Protein AF-A0A9D8PU07-F1 (afdb_monomer_lite)

Radius of gyration: 21.53 Å; chains: 1; bounding box: 41×44×70 Å

pLDDT: mean 91.97, std 7.17, range [58.28, 98.06]

InterPro domains:
  IPR004839 Aminotransferase, class I/classII, large domain [PF00155] (39-131)
  IPR015421 Pyridoxal phosphate-dependent transferase, major domain [G3DSA:3.40.640.10] (57-131)
  IPR015422 Pyridoxal phosphate-dependent transferase, small domain [G3DSA:3.90.1150.10] (26-56)
  IPR015424 Pyridoxal phosphate-dependent transferase [SSF53383] (8-131)
  IPR051926 Alanine Aminotransferase [PTHR43488] (8-131)

Secondary structure (DSSP, 8-state):
-PPPPPP-PPPGGGTT---GGGSHHHHHHHHHHHTT------SS--GGGGT----HHHHHHHHHHGGG--SPPPTT--HHHHHHHHHHHHTTT-TT--GGG----SSHHHHHHHHHHHHPPTT--------

Structure (mmCIF, N/CA/C/O backbone):
data_AF-A0A9D8PU07-F1
#
_entry.id   AF-A0A9D8PU07-F1
#
loop_
_atom_site.group_PDB
_atom_site.id
_atom_site.type_symbol
_atom_site.label_atom_id
_atom_site.label_alt_id
_atom_site.label_comp_id
_atom_site.label_asym_id
_atom_site.label_entity_id
_atom_site.label_seq_id
_atom_site.pdbx_PDB_ins_code
_atom_site.Cartn_x
_atom_site.Cartn_y
_atom_site.Cartn_z
_atom_site.occupancy
_atom_site.B_iso_or_equiv
_atom_site.auth_seq_id
_atom_site.auth_comp_id
_atom_site.auth_asym_id
_atom_site.auth_atom_id
_atom_site.pdbx_PDB_model_num
ATOM 1 N N . MET A 1 1 ? 14.217 2.949 47.101 1.00 58.28 1 MET A N 1
ATOM 2 C CA . MET A 1 1 ? 13.286 3.633 46.178 1.00 58.28 1 MET A CA 1
ATOM 3 C C . MET A 1 1 ? 13.898 3.565 44.788 1.00 58.28 1 MET A C 1
ATOM 5 O O . MET A 1 1 ? 15.005 4.055 44.623 1.00 58.28 1 MET A O 1
ATOM 9 N N . SER A 1 2 ? 13.268 2.857 43.845 1.00 66.38 2 SER A N 1
ATOM 10 C CA . SER A 1 2 ? 13.780 2.751 42.469 1.00 66.38 2 SER A CA 1
ATOM 11 C C . SER A 1 2 ? 13.642 4.107 41.774 1.00 66.38 2 SER A C 1
ATOM 13 O O . SER A 1 2 ? 12.588 4.733 41.877 1.00 66.38 2 SER A O 1
ATOM 15 N N . SER A 1 3 ? 14.705 4.580 41.123 1.00 68.19 3 SER A N 1
ATOM 16 C CA . SER A 1 3 ? 14.683 5.841 40.375 1.00 68.19 3 SER A CA 1
ATOM 17 C C . SER A 1 3 ? 13.683 5.725 39.213 1.00 68.19 3 SER A C 1
ATOM 19 O O . SER A 1 3 ? 13.646 4.668 38.574 1.00 68.19 3 SER A O 1
ATOM 21 N N . PRO A 1 4 ? 12.849 6.745 38.931 1.00 74.62 4 PRO A N 1
ATOM 22 C CA . PRO A 1 4 ? 11.897 6.674 37.829 1.00 74.62 4 PRO A CA 1
ATOM 23 C C . PRO A 1 4 ? 12.653 6.460 36.513 1.00 74.62 4 PRO A C 1
ATOM 25 O O . PRO A 1 4 ? 13.598 7.184 36.196 1.00 74.62 4 PRO A O 1
ATOM 28 N N . ALA A 1 5 ? 12.256 5.432 35.759 1.00 80.00 5 ALA A N 1
ATOM 29 C CA . ALA A 1 5 ? 12.871 5.109 34.480 1.00 80.00 5 ALA A CA 1
ATOM 30 C C . ALA A 1 5 ? 12.773 6.314 33.532 1.00 80.00 5 ALA A C 1
ATOM 32 O O . ALA A 1 5 ? 11.704 6.908 33.372 1.00 80.00 5 ALA A O 1
ATOM 33 N N . LYS A 1 6 ? 13.896 6.677 32.902 1.00 84.19 6 LYS A N 1
ATOM 34 C CA . LYS A 1 6 ? 13.936 7.765 31.922 1.00 84.19 6 LYS A CA 1
ATOM 35 C C . LYS A 1 6 ? 12.975 7.432 30.768 1.00 84.19 6 LYS A C 1
ATOM 37 O O . LYS A 1 6 ? 13.108 6.349 30.193 1.00 84.19 6 LYS A O 1
ATOM 42 N N . PRO A 1 7 ? 12.039 8.327 30.402 1.00 86.19 7 PRO A N 1
ATOM 43 C CA . PRO A 1 7 ? 11.153 8.096 29.269 1.00 86.19 7 PRO A CA 1
ATOM 44 C C . PRO A 1 7 ? 11.969 7.899 27.990 1.00 86.19 7 PRO A C 1
ATOM 46 O O . PRO A 1 7 ? 12.926 8.638 27.749 1.00 86.19 7 PRO A O 1
ATOM 49 N N . LEU A 1 8 ? 11.595 6.916 27.172 1.00 89.00 8 LEU A N 1
ATOM 50 C CA . LEU A 1 8 ? 12.174 6.728 25.843 1.00 89.00 8 LEU A CA 1
ATOM 51 C C . LEU A 1 8 ? 11.522 7.741 24.887 1.00 89.00 8 LEU A C 1
ATOM 53 O O . LEU A 1 8 ? 10.327 7.611 24.613 1.00 89.00 8 LEU A O 1
ATOM 57 N N . PRO A 1 9 ? 12.251 8.765 24.405 1.00 88.75 9 PRO A N 1
ATOM 58 C CA . PRO A 1 9 ? 11.663 9.774 23.537 1.00 88.75 9 PRO A CA 1
ATOM 59 C C . PRO A 1 9 ? 11.362 9.188 22.155 1.00 88.75 9 PRO A C 1
ATOM 61 O O . PRO A 1 9 ? 12.096 8.344 21.635 1.00 88.75 9 PRO A O 1
ATOM 64 N N . THR A 1 10 ? 10.294 9.683 21.532 1.00 89.25 10 THR A N 1
ATOM 65 C CA . THR A 1 10 ? 10.012 9.387 20.123 1.00 89.25 10 THR A CA 1
ATOM 66 C C . THR A 1 10 ? 11.084 10.043 19.245 1.00 89.25 10 THR A C 1
ATOM 68 O O . THR A 1 10 ? 11.588 11.117 19.572 1.00 89.25 10 THR A O 1
ATOM 71 N N . ARG A 1 11 ? 11.463 9.402 18.131 1.00 88.69 11 ARG A N 1
ATOM 72 C CA . ARG A 1 11 ? 12.421 9.976 17.169 1.00 88.69 11 ARG A CA 1
ATOM 73 C C . ARG A 1 11 ? 11.880 11.289 16.599 1.00 88.69 11 ARG A C 1
ATOM 75 O O . ARG A 1 11 ? 10.734 11.328 16.169 1.00 88.69 11 ARG A O 1
ATOM 82 N N . GLU A 1 12 ? 12.737 12.302 16.513 1.00 89.38 12 GLU A N 1
ATOM 83 C CA . GLU A 1 12 ? 12.388 13.652 16.047 1.00 89.38 12 GLU A CA 1
ATOM 84 C C . GLU A 1 12 ? 11.687 13.660 14.686 1.00 89.38 12 GLU A C 1
ATOM 86 O O . GLU A 1 12 ? 10.668 14.314 14.545 1.00 89.38 12 GLU A O 1
ATOM 91 N N . ARG A 1 13 ? 12.113 12.823 13.731 1.00 85.12 13 ARG A N 1
ATOM 92 C CA . ARG A 1 13 ? 11.460 12.688 12.412 1.00 85.12 13 ARG A CA 1
ATOM 93 C C . ARG A 1 13 ? 9.966 12.326 12.446 1.00 85.12 13 ARG A C 1
ATOM 95 O O . ARG A 1 13 ? 9.300 12.397 11.423 1.00 85.12 13 ARG A O 1
ATOM 102 N N . LEU A 1 14 ? 9.456 11.834 13.576 1.00 88.25 14 LEU A N 1
ATOM 103 C CA . LEU A 1 14 ? 8.044 11.488 13.748 1.00 88.25 14 LEU A CA 1
ATOM 104 C C . LEU A 1 14 ? 7.235 12.626 14.387 1.00 88.25 14 LEU A C 1
ATOM 106 O O . LEU A 1 14 ? 6.016 12.508 14.476 1.00 88.25 14 LEU A O 1
ATOM 110 N N . SER A 1 15 ? 7.880 13.709 14.837 1.00 86.12 15 SER A N 1
ATOM 111 C CA . SER A 1 15 ? 7.223 14.824 15.533 1.00 86.12 15 SER A CA 1
ATOM 112 C C . SER A 1 15 ? 6.206 15.552 14.648 1.00 86.12 15 SER A C 1
ATOM 114 O O . SER A 1 15 ? 5.193 16.044 15.150 1.00 86.12 15 SER A O 1
ATOM 116 N N . GLU A 1 16 ? 6.426 15.552 13.333 1.00 83.81 16 GLU A N 1
ATOM 117 C CA . GLU A 1 16 ? 5.574 16.206 12.332 1.00 83.81 16 GLU A CA 1
ATOM 118 C C . GLU A 1 16 ? 4.656 15.232 11.582 1.00 83.81 16 GLU A C 1
ATOM 120 O O . GLU A 1 16 ? 3.782 15.652 10.829 1.00 83.81 16 GLU A O 1
ATOM 125 N N . VAL A 1 17 ? 4.779 13.923 11.824 1.00 85.31 17 VAL A N 1
ATOM 126 C CA . VAL A 1 17 ? 3.910 12.931 11.183 1.00 85.31 17 VAL A CA 1
ATOM 127 C C . VAL A 1 17 ? 2.501 13.047 11.766 1.00 85.31 17 VAL A C 1
ATOM 129 O O . VAL A 1 17 ? 2.297 12.970 12.982 1.00 85.31 17 VAL A O 1
ATOM 132 N N . ARG A 1 18 ? 1.509 13.235 10.894 1.00 83.19 18 ARG A N 1
ATOM 133 C CA . ARG A 1 18 ? 0.083 13.272 11.240 1.00 83.19 18 ARG A CA 1
ATOM 134 C C . ARG A 1 18 ? -0.657 12.218 10.427 1.00 83.19 18 ARG A C 1
ATOM 136 O O . ARG A 1 18 ? -0.501 12.142 9.213 1.00 83.19 18 ARG A O 1
ATOM 143 N N . TYR A 1 19 ? -1.459 11.393 11.096 1.00 79.25 19 TYR A N 1
ATOM 144 C CA . TYR A 1 19 ? -2.301 10.387 10.446 1.00 79.25 19 TYR A CA 1
ATOM 145 C C . TYR A 1 19 ? -3.711 10.411 11.043 1.00 79.25 19 TYR A C 1
ATOM 147 O O . TYR A 1 19 ? -4.093 9.594 11.885 1.00 79.25 19 TYR A O 1
ATOM 155 N N . GLU A 1 20 ? -4.490 11.394 10.597 1.00 74.56 20 GLU A N 1
ATOM 156 C CA . GLU A 1 20 ? -5.760 11.784 11.220 1.00 74.56 20 GLU A CA 1
ATOM 157 C C . GLU A 1 20 ? -6.874 10.736 11.093 1.00 74.56 20 GLU A C 1
ATOM 159 O O . GLU A 1 20 ? -7.742 10.644 11.960 1.00 74.56 20 GLU A O 1
ATOM 164 N N . ILE A 1 21 ? -6.817 9.855 10.085 1.00 73.44 21 ILE A N 1
ATOM 165 C CA . ILE A 1 21 ? -7.815 8.783 9.888 1.00 73.44 21 ILE A CA 1
ATOM 166 C C . ILE A 1 21 ? -7.933 7.888 11.136 1.00 73.44 21 ILE A C 1
ATOM 168 O O . ILE A 1 21 ? -9.002 7.340 11.421 1.00 73.44 21 ILE A O 1
ATOM 172 N N . ARG A 1 22 ? -6.846 7.747 11.908 1.00 74.00 22 ARG A N 1
ATOM 173 C CA . ARG A 1 22 ? -6.808 6.994 13.173 1.00 74.00 22 ARG A CA 1
ATOM 174 C C . ARG A 1 22 ? -6.453 7.866 14.385 1.00 74.00 22 ARG A C 1
ATOM 176 O O . ARG A 1 22 ? -6.056 7.316 15.411 1.00 74.00 22 ARG A O 1
ATOM 183 N N . GLY A 1 23 ? -6.619 9.182 14.265 1.00 82.81 23 GLY A N 1
ATOM 184 C CA . GLY A 1 23 ? -6.330 10.167 15.304 1.00 82.81 23 GLY A CA 1
ATOM 185 C C . GLY A 1 23 ? -7.410 10.256 16.385 1.00 82.81 23 GLY A C 1
ATOM 186 O O . GLY A 1 23 ? -8.073 9.274 16.739 1.00 82.81 23 GLY A O 1
ATOM 187 N N . GLU A 1 24 ? -7.608 11.458 16.922 1.00 86.19 24 GLU A N 1
ATOM 188 C CA . GLU A 1 24 ? -8.495 11.698 18.067 1.00 86.19 24 GLU A CA 1
ATOM 189 C C . GLU A 1 24 ? -9.947 11.291 17.805 1.00 86.19 24 GLU A C 1
ATOM 191 O O . GLU A 1 24 ? -10.585 10.689 18.672 1.00 86.19 24 GLU A O 1
ATOM 196 N N . LEU A 1 25 ? -10.450 11.538 16.592 1.00 86.31 25 LEU A N 1
ATOM 197 C CA . LEU A 1 25 ? -11.803 11.150 16.196 1.00 86.31 25 LEU A CA 1
ATOM 198 C C . LEU A 1 25 ? -12.003 9.632 16.285 1.00 86.31 25 LEU A C 1
ATOM 200 O O . LEU A 1 25 ? -13.017 9.165 16.804 1.00 86.31 25 LEU A O 1
ATOM 204 N N . ALA A 1 26 ? -11.022 8.849 15.829 1.00 86.00 26 ALA A N 1
ATOM 205 C CA . ALA A 1 26 ? -11.087 7.395 15.905 1.00 86.00 26 ALA A CA 1
ATOM 206 C C . ALA A 1 26 ? -11.038 6.905 17.358 1.00 86.00 26 ALA A C 1
ATOM 208 O O . ALA A 1 26 ? -11.754 5.965 17.708 1.00 86.00 26 ALA A O 1
ATOM 209 N N . ARG A 1 27 ? -10.243 7.552 18.222 1.00 87.81 27 ARG A N 1
ATOM 210 C CA . ARG A 1 27 ? -10.231 7.264 19.665 1.00 87.81 27 ARG A CA 1
ATOM 211 C C . ARG A 1 27 ? -11.596 7.550 20.289 1.00 87.81 27 ARG A C 1
ATOM 213 O O . ARG A 1 27 ? -12.145 6.681 20.962 1.00 87.81 27 ARG A O 1
ATOM 220 N N . ARG A 1 28 ? -12.178 8.718 20.008 1.00 90.38 28 ARG A N 1
ATOM 221 C CA . ARG A 1 28 ? -13.495 9.094 20.528 1.00 90.38 28 ARG A CA 1
ATOM 222 C C . ARG A 1 28 ? -14.597 8.157 20.037 1.00 90.38 28 ARG A C 1
ATOM 224 O O . ARG A 1 28 ? -15.465 7.775 20.817 1.00 90.38 28 ARG A O 1
ATOM 231 N N . ALA A 1 29 ? -14.547 7.747 18.771 1.00 90.56 29 ALA A N 1
ATOM 232 C CA . ALA A 1 29 ? -15.471 6.761 18.224 1.00 90.56 29 ALA A CA 1
ATOM 233 C C . ALA A 1 29 ? -15.397 5.432 18.996 1.00 90.56 29 ALA A C 1
ATOM 235 O O . ALA A 1 29 ? -16.436 4.916 19.395 1.00 90.56 29 ALA A O 1
ATOM 236 N N . ARG A 1 30 ? -14.188 4.928 19.292 1.00 90.19 30 ARG A N 1
ATOM 237 C CA . ARG A 1 30 ? -14.011 3.700 20.092 1.00 90.19 30 ARG A CA 1
ATOM 238 C C . ARG A 1 30 ? -14.566 3.831 21.510 1.00 90.19 30 ARG A C 1
ATOM 240 O O . ARG A 1 30 ? -15.167 2.886 22.004 1.00 90.19 30 ARG A O 1
ATOM 247 N N . GLU A 1 31 ? -14.387 4.978 22.163 1.00 94.69 31 GLU A N 1
ATOM 248 C CA . GLU A 1 31 ? -14.954 5.220 23.500 1.00 94.69 31 GLU A CA 1
ATOM 249 C C . GLU A 1 31 ? -16.482 5.165 23.491 1.00 94.69 31 GLU A C 1
ATOM 251 O O . GLU A 1 31 ? -17.090 4.549 24.361 1.00 94.69 31 GLU A O 1
ATOM 256 N N . LEU A 1 32 ? -17.108 5.800 22.499 1.00 95.25 32 LEU A N 1
ATOM 257 C CA . LEU A 1 32 ? -18.560 5.797 22.350 1.00 95.25 32 LEU A CA 1
ATOM 258 C C . LEU A 1 32 ? -19.081 4.386 22.033 1.00 95.25 32 LEU A C 1
ATOM 260 O O . LEU A 1 32 ? -20.096 3.976 22.593 1.00 95.25 32 LEU A O 1
ATOM 264 N N . GLU A 1 33 ? -18.374 3.627 21.194 1.00 94.75 33 GLU A N 1
ATOM 265 C CA . GLU A 1 33 ? -18.688 2.217 20.927 1.00 94.75 33 GLU A CA 1
ATOM 266 C C . GLU A 1 33 ? -18.564 1.352 22.188 1.00 94.75 33 GLU A C 1
ATOM 268 O O . GLU A 1 33 ? -19.447 0.540 22.456 1.00 94.75 33 GLU A O 1
ATOM 273 N N . ALA A 1 34 ? -17.528 1.564 23.007 1.00 96.19 34 ALA A N 1
ATOM 274 C CA . ALA A 1 34 ? -17.350 0.869 24.284 1.00 96.19 34 ALA A CA 1
ATOM 275 C C . ALA A 1 34 ? -18.467 1.181 25.298 1.00 96.19 34 ALA A C 1
ATOM 277 O O . ALA A 1 34 ? -18.750 0.373 26.177 1.00 96.19 34 ALA A O 1
ATOM 278 N N . GLN A 1 35 ? -19.143 2.323 25.151 1.00 97.56 35 GLN A N 1
ATOM 279 C CA . GLN A 1 35 ? -20.344 2.687 25.913 1.00 97.56 35 GLN A CA 1
ATOM 280 C C . GLN A 1 35 ? -21.635 2.084 25.324 1.00 97.56 35 GLN A C 1
ATOM 282 O O . GLN A 1 35 ? -22.733 2.465 25.726 1.00 97.56 35 GLN A O 1
ATOM 287 N N . GLY A 1 36 ? -21.531 1.184 24.342 1.00 96.94 36 GLY A N 1
ATOM 288 C CA . GLY A 1 36 ? -22.669 0.532 23.692 1.00 96.94 36 GLY A CA 1
ATOM 289 C C . GLY A 1 36 ? -23.352 1.378 22.615 1.00 96.94 36 GLY A C 1
ATOM 290 O O . GLY A 1 36 ? -24.401 0.984 22.103 1.00 96.94 36 GLY A O 1
ATOM 291 N N . ARG A 1 37 ? -22.794 2.538 22.238 1.00 96.62 37 ARG A N 1
ATOM 292 C CA . ARG A 1 37 ? -23.368 3.354 21.161 1.00 96.62 37 ARG A CA 1
ATOM 293 C C . ARG A 1 37 ? -23.039 2.742 19.808 1.00 96.62 37 ARG A C 1
ATOM 295 O O . ARG A 1 37 ? -21.887 2.451 19.500 1.00 96.62 37 ARG A O 1
ATOM 302 N N . ARG A 1 38 ? -24.050 2.637 18.950 1.00 93.31 38 ARG A N 1
ATOM 303 C CA . ARG A 1 38 ? -23.861 2.251 17.551 1.00 93.31 38 ARG A CA 1
ATOM 304 C C . ARG A 1 38 ? -23.461 3.475 16.731 1.00 93.31 38 ARG A C 1
ATOM 306 O O . ARG A 1 38 ? -24.217 4.440 16.666 1.00 93.31 38 ARG A O 1
ATOM 313 N N . LEU A 1 39 ? -22.296 3.423 16.091 1.00 91.69 39 LEU A N 1
ATOM 314 C CA . LEU A 1 39 ? -21.806 4.486 15.213 1.00 91.69 39 LEU A CA 1
ATOM 315 C C . LEU A 1 39 ? -21.819 4.040 13.751 1.00 91.69 39 LEU A C 1
ATOM 317 O O . LEU A 1 39 ? -21.470 2.904 13.434 1.00 91.69 39 LEU A O 1
ATOM 321 N N . ILE A 1 40 ? -22.169 4.960 12.854 1.00 90.31 40 ILE A N 1
ATOM 322 C CA . ILE A 1 40 ? -21.979 4.787 11.412 1.00 90.31 40 ILE A CA 1
ATOM 323 C C . ILE A 1 40 ? -20.652 5.456 11.049 1.00 90.31 40 ILE A C 1
ATOM 325 O O . ILE A 1 40 ? -20.502 6.670 11.178 1.00 90.31 40 ILE A O 1
ATOM 329 N N . LYS A 1 41 ? -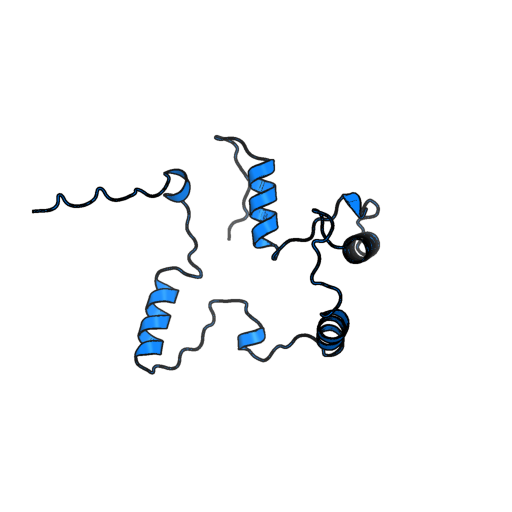19.668 4.660 10.629 1.00 87.81 41 LYS A N 1
ATOM 330 C CA . LYS A 1 41 ? -18.310 5.132 10.329 1.00 87.81 41 LYS A CA 1
ATOM 331 C C . LYS A 1 41 ? -18.187 5.517 8.861 1.00 87.81 41 LYS A C 1
ATOM 333 O O . LYS A 1 41 ? -17.963 4.651 8.027 1.00 87.81 41 LYS A O 1
ATOM 338 N N . LEU A 1 42 ? -18.297 6.808 8.560 1.00 89.94 42 LEU A N 1
ATOM 339 C CA . LEU A 1 42 ? -18.149 7.352 7.199 1.00 89.94 42 LEU A CA 1
ATOM 340 C C . LEU A 1 42 ? -16.735 7.887 6.902 1.00 89.94 42 LEU A C 1
ATOM 342 O O . LEU A 1 42 ? -16.516 8.553 5.900 1.00 89.94 42 LEU A O 1
ATOM 346 N N . ASN A 1 43 ? -15.770 7.619 7.784 1.00 85.50 43 ASN A N 1
ATOM 347 C CA . ASN A 1 43 ? -14.420 8.186 7.736 1.00 85.50 43 ASN A CA 1
ATOM 348 C C . ASN A 1 43 ? -13.370 7.270 7.081 1.00 85.50 43 ASN A C 1
ATOM 350 O O . ASN A 1 43 ? -12.240 7.702 6.873 1.00 85.50 43 ASN A O 1
ATOM 354 N N . ILE A 1 44 ? -13.695 5.998 6.823 1.00 86.69 44 ILE A N 1
ATOM 355 C CA . ILE A 1 44 ? -12.758 5.018 6.264 1.00 86.69 44 ILE A CA 1
ATOM 356 C C . ILE A 1 44 ? -13.340 4.366 5.013 1.00 86.69 44 ILE A C 1
ATOM 358 O O . ILE A 1 44 ? -14.436 3.807 5.039 1.00 86.69 44 ILE A O 1
ATOM 362 N N . GLY A 1 45 ? -12.564 4.381 3.931 1.00 90.25 45 GLY A N 1
ATOM 363 C CA . GLY A 1 45 ? -12.874 3.671 2.692 1.00 90.25 45 GLY A CA 1
ATOM 364 C C . GLY A 1 45 ? -12.640 2.167 2.821 1.00 90.25 45 GLY A C 1
ATOM 365 O O . GLY A 1 45 ? -11.784 1.625 2.135 1.00 90.25 45 GLY A O 1
ATOM 366 N N . ASN A 1 46 ? -13.354 1.494 3.730 1.00 92.12 46 ASN A N 1
ATOM 367 C CA . ASN A 1 46 ? -13.343 0.035 3.853 1.00 92.12 46 ASN A CA 1
ATOM 368 C C . ASN A 1 46 ? -14.659 -0.541 3.298 1.00 92.12 46 ASN A C 1
ATOM 370 O O . ASN A 1 46 ? -15.645 -0.595 4.040 1.00 92.12 46 ASN A O 1
ATOM 374 N N . PRO A 1 47 ? -14.686 -1.022 2.040 1.00 94.75 47 PRO A N 1
ATOM 375 C CA . PRO A 1 47 ? -15.894 -1.575 1.426 1.00 94.75 47 PRO A CA 1
ATOM 376 C C . PRO A 1 47 ? -16.477 -2.760 2.210 1.00 94.75 47 PRO A C 1
ATOM 378 O O . PRO A 1 47 ? -17.694 -2.939 2.263 1.00 94.75 47 PRO A O 1
ATOM 381 N N . GLY A 1 48 ? -15.623 -3.535 2.890 1.00 93.06 48 GLY A N 1
ATOM 382 C CA . GLY A 1 48 ? -16.034 -4.679 3.701 1.00 93.06 48 GLY A CA 1
ATOM 383 C C . GLY A 1 48 ? -17.015 -4.316 4.819 1.00 93.06 48 GLY A C 1
ATOM 384 O O . GLY A 1 48 ? -17.944 -5.080 5.094 1.00 93.06 48 GLY A O 1
ATOM 385 N N . ASN A 1 49 ? -16.883 -3.123 5.403 1.00 90.62 49 ASN A N 1
ATOM 386 C CA . ASN A 1 49 ? -17.798 -2.632 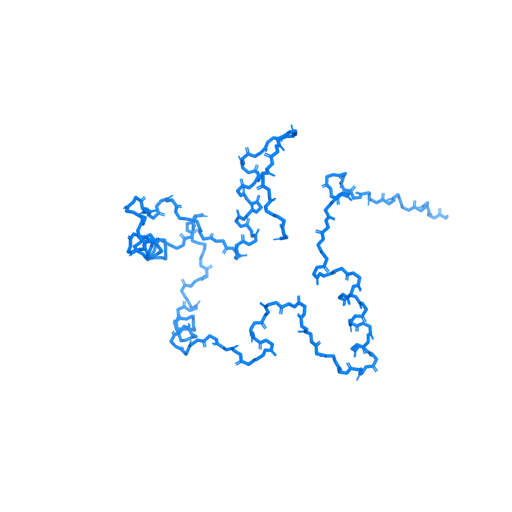6.439 1.00 90.62 49 ASN A CA 1
ATOM 387 C C . ASN A 1 49 ? -19.207 -2.324 5.901 1.00 90.62 49 ASN A C 1
ATOM 389 O O . ASN A 1 49 ? -20.144 -2.208 6.684 1.00 90.62 49 ASN A O 1
ATOM 393 N N . PHE A 1 50 ? -19.359 -2.225 4.578 1.00 93.62 50 PHE A N 1
ATOM 394 C CA . PHE A 1 50 ? -20.603 -1.874 3.892 1.00 93.62 50 PHE A CA 1
ATOM 395 C C . PHE A 1 50 ? -21.139 -3.014 3.016 1.00 93.62 50 PHE A C 1
ATOM 397 O O . PHE A 1 50 ? -21.924 -2.787 2.104 1.00 93.62 50 PHE A O 1
ATOM 404 N N . GLY A 1 51 ? -20.716 -4.253 3.283 1.00 94.75 51 GLY A N 1
ATOM 405 C CA . GLY A 1 51 ? -21.247 -5.443 2.611 1.00 94.75 51 GLY A CA 1
ATOM 406 C C . GLY A 1 51 ? -20.618 -5.757 1.254 1.00 94.75 51 GLY A C 1
ATOM 407 O O . GLY A 1 51 ? -20.925 -6.800 0.683 1.00 94.75 51 GLY A O 1
ATOM 408 N N . PHE A 1 52 ? -19.681 -4.942 0.764 1.00 96.75 52 PHE A N 1
ATOM 409 C CA . PHE A 1 52 ? -18.901 -5.307 -0.414 1.00 96.75 52 PHE A CA 1
ATOM 410 C C . PHE A 1 52 ? -17.943 -6.445 -0.051 1.00 96.75 52 PHE A C 1
ATOM 412 O O . PHE A 1 52 ? -17.260 -6.418 0.981 1.00 96.75 52 PHE A O 1
ATOM 419 N N . ARG A 1 53 ? -17.920 -7.487 -0.878 1.00 95.88 53 ARG A N 1
ATOM 420 C CA . ARG A 1 53 ? -17.078 -8.672 -0.699 1.00 95.88 53 ARG A CA 1
ATOM 421 C C . ARG A 1 53 ? -16.252 -8.897 -1.952 1.00 95.88 53 ARG A C 1
ATOM 423 O O . ARG A 1 53 ? -16.662 -8.512 -3.044 1.00 95.88 53 ARG A O 1
ATOM 430 N N . ALA A 1 54 ? -15.092 -9.524 -1.777 1.00 96.00 54 ALA A N 1
ATOM 431 C CA . ALA A 1 54 ? -14.314 -9.993 -2.912 1.00 96.00 54 ALA A CA 1
ATOM 432 C C . ALA A 1 54 ? -15.185 -10.941 -3.760 1.00 96.00 54 ALA A C 1
ATOM 434 O O . ALA A 1 54 ? -15.899 -11.764 -3.181 1.00 96.00 54 ALA A O 1
ATOM 435 N N . PRO A 1 55 ? -15.152 -10.844 -5.098 1.00 97.50 55 PRO A N 1
ATOM 436 C CA . PRO A 1 55 ? -15.810 -11.807 -5.971 1.00 97.50 55 PRO A CA 1
ATOM 437 C C . PRO A 1 55 ? -15.432 -13.252 -5.633 1.00 97.50 55 PRO A C 1
ATOM 439 O O . PRO A 1 55 ? -14.293 -13.533 -5.261 1.00 97.50 55 PRO A O 1
ATOM 442 N N . GLU A 1 56 ? -16.376 -14.176 -5.803 1.00 97.50 56 GLU A N 1
ATOM 443 C CA . GLU A 1 56 ? -16.208 -15.577 -5.400 1.00 97.50 56 GLU A CA 1
ATOM 444 C C . GLU A 1 56 ? -14.982 -16.248 -6.034 1.00 97.50 56 GLU A C 1
ATOM 446 O O . GLU A 1 56 ? -14.247 -16.958 -5.354 1.00 97.50 56 GLU A O 1
ATOM 451 N N . HIS A 1 57 ? -14.707 -15.972 -7.311 1.00 97.31 57 HIS A N 1
ATOM 452 C CA . HIS A 1 57 ? -13.550 -16.538 -8.005 1.00 97.31 57 HIS A CA 1
ATOM 453 C C . HIS A 1 57 ? -12.211 -16.146 -7.357 1.00 97.31 57 HIS A C 1
ATOM 455 O O . HIS A 1 57 ? -11.290 -16.956 -7.350 1.00 97.31 57 HIS A O 1
ATOM 461 N N . LEU A 1 58 ? -12.102 -14.946 -6.768 1.00 96.44 58 LEU A N 1
ATOM 462 C CA . LEU A 1 58 ? -10.900 -14.537 -6.034 1.00 96.44 58 LEU A CA 1
ATOM 463 C C . LEU A 1 58 ? -10.791 -15.267 -4.697 1.00 96.44 58 LEU A C 1
ATOM 465 O O . LEU A 1 58 ? -9.703 -15.682 -4.314 1.00 96.44 58 LEU A O 1
ATOM 469 N N . GLN A 1 59 ? -11.914 -15.436 -3.994 1.00 96.25 59 GLN A N 1
ATOM 470 C CA . GLN A 1 59 ? -11.932 -16.168 -2.726 1.00 96.25 59 GLN A CA 1
ATOM 471 C C . GLN A 1 59 ? -11.496 -17.622 -2.930 1.00 96.25 59 GLN A C 1
ATOM 473 O O . GLN A 1 59 ? -10.662 -18.114 -2.174 1.00 96.25 59 GLN A O 1
ATOM 478 N N . ARG A 1 60 ? -12.009 -18.275 -3.982 1.00 97.25 60 ARG A N 1
ATOM 479 C CA . ARG A 1 60 ? -11.616 -19.639 -4.359 1.00 97.25 60 ARG A CA 1
ATOM 480 C C . ARG A 1 60 ? -10.140 -19.715 -4.742 1.00 97.25 60 ARG A C 1
ATOM 482 O O . ARG A 1 60 ? -9.430 -20.518 -4.165 1.00 97.25 60 ARG A O 1
ATOM 489 N N . ALA A 1 61 ? -9.649 -18.816 -5.600 1.00 94.00 61 ALA A N 1
ATOM 490 C CA . ALA A 1 61 ? -8.236 -18.803 -5.992 1.00 94.00 61 ALA A CA 1
ATOM 491 C C . ALA A 1 61 ? -7.274 -18.699 -4.791 1.00 94.00 61 ALA A C 1
ATOM 493 O O . ALA A 1 61 ? -6.241 -19.358 -4.777 1.00 94.00 61 ALA A O 1
ATOM 494 N N . ILE A 1 62 ? -7.622 -17.905 -3.771 1.00 94.31 62 ILE A N 1
ATOM 495 C CA . ILE A 1 62 ? -6.828 -17.802 -2.537 1.00 94.31 62 ILE A CA 1
ATOM 496 C C . ILE A 1 62 ? -6.936 -19.082 -1.703 1.00 94.31 62 ILE A C 1
ATOM 498 O O . ILE A 1 62 ? -5.925 -19.582 -1.216 1.00 94.31 62 ILE A O 1
ATOM 502 N N . ALA A 1 63 ? -8.152 -19.595 -1.502 1.00 95.81 63 ALA A N 1
ATOM 503 C CA . ALA A 1 63 ? -8.383 -20.779 -0.680 1.00 95.81 63 ALA A CA 1
ATOM 504 C C . ALA A 1 63 ? -7.715 -22.031 -1.272 1.00 95.81 63 ALA A C 1
ATOM 506 O O . ALA A 1 63 ? -7.071 -22.781 -0.542 1.00 95.81 63 ALA A O 1
ATOM 507 N N . ASP A 1 64 ? -7.831 -22.213 -2.587 1.00 95.81 64 ASP A N 1
ATOM 508 C CA . ASP A 1 64 ? -7.343 -23.388 -3.308 1.00 95.81 64 ASP A CA 1
ATOM 509 C C . ASP A 1 64 ? -5.805 -23.431 -3.380 1.00 95.81 64 ASP A C 1
ATOM 511 O O . ASP A 1 64 ? -5.224 -24.515 -3.403 1.00 95.81 64 ASP A O 1
ATOM 515 N N . ASP A 1 65 ? -5.132 -22.273 -3.379 1.00 92.00 65 ASP A N 1
ATOM 516 C CA . ASP A 1 65 ? -3.666 -22.193 -3.494 1.00 92.00 65 ASP A CA 1
ATOM 517 C C . ASP A 1 65 ? -2.952 -22.020 -2.136 1.00 92.00 65 ASP A C 1
ATOM 519 O O . ASP A 1 65 ? -1.730 -22.120 -2.067 1.00 92.00 65 ASP A O 1
ATOM 523 N N . MET A 1 66 ? -3.689 -21.845 -1.028 1.00 92.94 66 MET A N 1
ATOM 524 C CA . MET A 1 66 ? -3.135 -21.557 0.309 1.00 92.94 66 MET A CA 1
ATOM 525 C C . MET A 1 66 ? -2.073 -22.563 0.781 1.00 92.94 66 MET A C 1
ATOM 527 O O . MET A 1 66 ? -1.107 -22.189 1.445 1.00 92.94 66 MET A O 1
ATOM 531 N N . GLY A 1 67 ? -2.224 -23.843 0.430 1.00 93.44 67 GLY A N 1
ATOM 532 C CA . GLY A 1 67 ? -1.268 -24.896 0.790 1.00 93.44 67 GLY A CA 1
ATOM 533 C C . GLY A 1 67 ? 0.073 -24.830 0.048 1.00 93.44 67 GLY A C 1
ATOM 534 O O . GLY A 1 67 ? 0.942 -25.651 0.316 1.00 93.44 67 GLY A O 1
ATOM 535 N N . ARG A 1 68 ? 0.234 -23.905 -0.908 1.00 89.62 68 ARG A N 1
ATOM 536 C CA . ARG A 1 68 ? 1.432 -23.749 -1.751 1.00 89.62 68 ARG A CA 1
ATOM 537 C C . ARG A 1 68 ? 2.138 -22.406 -1.542 1.00 89.62 68 ARG A C 1
ATOM 539 O O . ARG A 1 68 ? 3.106 -22.114 -2.242 1.00 89.62 68 ARG A O 1
ATOM 546 N N . THR A 1 69 ? 1.649 -21.584 -0.612 1.00 89.75 69 THR A N 1
ATOM 547 C CA . THR A 1 69 ? 2.090 -20.193 -0.415 1.00 89.75 69 THR A CA 1
ATOM 548 C C . THR A 1 69 ? 2.897 -19.966 0.866 1.00 89.75 69 THR A C 1
ATOM 550 O O . THR A 1 69 ? 3.136 -18.820 1.234 1.00 89.75 69 THR A O 1
ATOM 553 N N . ASP A 1 70 ? 3.289 -21.022 1.579 1.00 90.06 70 ASP A N 1
ATOM 554 C CA . ASP A 1 70 ? 4.088 -20.926 2.805 1.00 90.06 70 ASP A CA 1
ATOM 555 C C . ASP A 1 70 ? 5.569 -20.530 2.606 1.00 90.06 70 ASP A C 1
ATOM 557 O O . ASP A 1 70 ? 6.113 -19.883 3.509 1.00 90.06 70 ASP A O 1
ATOM 561 N N . PRO A 1 71 ? 6.251 -20.817 1.473 1.00 92.38 71 PRO A N 1
ATOM 562 C CA . PRO A 1 71 ? 7.630 -20.385 1.288 1.00 92.38 71 PRO A CA 1
ATOM 563 C C . PRO A 1 71 ? 7.716 -18.896 0.949 1.00 92.38 71 PRO A C 1
ATOM 565 O O . PRO A 1 71 ? 6.818 -18.309 0.341 1.00 92.38 71 PRO A O 1
ATOM 568 N N . TYR A 1 72 ? 8.865 -18.290 1.253 1.00 94.94 72 TYR A N 1
ATOM 569 C CA . TYR A 1 72 ? 9.171 -16.961 0.738 1.00 94.94 72 TYR A CA 1
ATOM 570 C C . TYR A 1 72 ? 9.182 -16.957 -0.795 1.00 94.94 72 TYR A C 1
ATOM 572 O O . TYR A 1 72 ? 9.741 -17.844 -1.440 1.00 94.94 72 TYR A O 1
ATOM 580 N N . THR A 1 73 ? 8.604 -15.907 -1.371 1.00 93.50 73 THR A N 1
ATOM 581 C CA . THR A 1 73 ? 8.720 -15.606 -2.800 1.00 93.50 73 THR A CA 1
ATOM 582 C C . THR A 1 73 ? 9.961 -14.748 -3.073 1.00 93.50 73 THR A C 1
ATOM 584 O O . THR A 1 73 ? 10.619 -14.259 -2.155 1.00 93.50 73 THR A O 1
ATOM 587 N N . HIS A 1 74 ? 10.266 -14.522 -4.353 1.00 95.81 74 HIS A N 1
ATOM 588 C CA . HIS A 1 74 ? 11.206 -13.489 -4.788 1.00 95.81 74 HIS A CA 1
ATOM 589 C C . HIS A 1 74 ? 10.896 -12.141 -4.114 1.00 95.81 74 HIS A C 1
ATOM 591 O O . HIS A 1 74 ? 9.730 -11.794 -3.937 1.00 95.81 74 HIS A O 1
ATOM 597 N N . GLN A 1 75 ? 11.918 -11.347 -3.802 1.00 94.94 75 GLN A N 1
ATOM 598 C CA . GLN A 1 75 ? 11.809 -10.080 -3.064 1.00 94.94 75 GLN A CA 1
ATOM 599 C C . GLN A 1 75 ? 10.923 -9.019 -3.739 1.00 94.94 75 GLN A C 1
ATOM 601 O O . GLN A 1 75 ? 10.438 -8.111 -3.076 1.00 94.94 75 GLN A O 1
ATOM 606 N N . GLN A 1 76 ? 10.694 -9.131 -5.051 1.00 96.88 76 GLN A N 1
ATOM 607 C CA . GLN A 1 76 ? 9.753 -8.272 -5.789 1.00 96.88 76 GLN A CA 1
ATOM 608 C C . GLN A 1 76 ? 8.308 -8.802 -5.780 1.00 96.88 76 GLN A C 1
ATOM 610 O O . GLN A 1 76 ? 7.406 -8.147 -6.297 1.00 96.88 76 GLN A O 1
ATOM 615 N N . GLY A 1 77 ? 8.079 -9.998 -5.241 1.00 96.31 77 GLY A N 1
ATOM 616 C CA . GLY A 1 77 ? 6.809 -10.712 -5.281 1.00 96.31 77 GLY A CA 1
ATOM 617 C C . GLY A 1 77 ? 6.766 -11.858 -6.294 1.00 96.31 77 GLY A C 1
ATOM 618 O O . GLY A 1 77 ? 7.727 -12.124 -7.023 1.00 96.31 77 GLY A O 1
ATOM 619 N N . LEU A 1 78 ? 5.623 -12.547 -6.326 1.00 94.88 78 LEU A N 1
ATOM 620 C CA . LEU A 1 78 ? 5.366 -13.707 -7.183 1.00 94.88 78 LEU A CA 1
ATOM 621 C C . LEU A 1 78 ? 5.584 -13.367 -8.672 1.00 94.88 78 LEU A C 1
ATOM 623 O O . LEU A 1 78 ? 4.936 -12.442 -9.167 1.00 94.88 78 LEU A O 1
ATOM 627 N N . PRO A 1 79 ? 6.440 -14.108 -9.409 1.00 95.12 79 PRO A N 1
ATOM 628 C CA . PRO A 1 79 ? 6.722 -13.835 -10.822 1.00 95.12 79 PRO A CA 1
ATOM 629 C C . PRO A 1 79 ? 5.468 -13.749 -11.699 1.00 95.12 79 PRO A C 1
ATOM 631 O O . PRO A 1 79 ? 5.257 -12.735 -12.358 1.00 95.12 79 PRO A O 1
ATOM 634 N N . VAL A 1 80 ? 4.575 -14.736 -11.591 1.00 95.31 80 VAL A N 1
ATOM 635 C CA . VAL A 1 80 ? 3.320 -14.792 -12.364 1.00 95.31 80 VAL A CA 1
ATOM 636 C C . VAL A 1 80 ? 2.402 -13.593 -12.109 1.00 95.31 80 VAL A C 1
ATOM 638 O O . VAL A 1 80 ? 1.717 -13.115 -13.009 1.00 95.31 80 VAL A O 1
ATOM 641 N N . ALA A 1 81 ? 2.402 -13.054 -10.887 1.00 96.06 81 ALA A N 1
ATOM 642 C CA . ALA A 1 81 ? 1.611 -11.873 -10.558 1.00 96.06 81 ALA A CA 1
ATOM 643 C C . ALA A 1 81 ? 2.242 -10.597 -11.139 1.00 96.06 81 ALA A C 1
ATOM 645 O O . ALA A 1 81 ? 1.523 -9.720 -11.615 1.00 96.06 81 ALA A O 1
ATOM 646 N N . ARG A 1 82 ? 3.579 -10.500 -11.151 1.00 98.06 82 ARG A N 1
ATOM 647 C CA . ARG A 1 82 ? 4.298 -9.379 -11.778 1.00 98.06 82 ARG A CA 1
ATOM 648 C C . ARG A 1 82 ? 4.088 -9.341 -13.291 1.00 98.06 82 ARG A C 1
ATOM 650 O O . ARG A 1 82 ? 3.841 -8.265 -13.829 1.00 98.06 82 ARG A O 1
ATOM 657 N N . GLU A 1 83 ? 4.126 -10.496 -13.951 1.00 98.06 83 GLU A N 1
ATOM 658 C CA . GLU A 1 83 ? 3.810 -10.646 -15.379 1.00 98.06 83 GLU A CA 1
ATOM 659 C C . GLU A 1 83 ? 2.376 -10.191 -15.677 1.00 98.06 83 GLU A C 1
ATOM 661 O O . GLU A 1 83 ? 2.169 -9.292 -16.492 1.00 98.06 83 GLU A O 1
ATOM 666 N N . ALA A 1 84 ? 1.392 -10.710 -14.934 1.00 97.94 84 ALA A N 1
ATOM 667 C CA . ALA A 1 84 ? -0.013 -10.347 -15.115 1.00 97.94 84 ALA A CA 1
ATOM 668 C C . ALA A 1 84 ? -0.274 -8.838 -14.928 1.00 97.94 84 ALA A C 1
ATOM 670 O O . ALA A 1 84 ? -1.068 -8.242 -15.662 1.00 97.94 84 ALA A O 1
ATOM 671 N N . ILE A 1 85 ? 0.400 -8.202 -13.961 1.00 97.88 85 ILE A N 1
ATOM 672 C CA . ILE A 1 85 ? 0.323 -6.751 -13.747 1.00 97.88 85 ILE A CA 1
ATOM 673 C C . ILE A 1 85 ? 0.956 -5.999 -14.919 1.00 97.88 85 ILE A C 1
ATOM 675 O O . ILE A 1 85 ? 0.328 -5.080 -15.445 1.00 97.88 85 ILE A O 1
ATOM 679 N N . ALA A 1 86 ? 2.160 -6.382 -15.353 1.00 98.06 86 ALA A N 1
ATOM 680 C CA . ALA A 1 86 ? 2.842 -5.729 -16.468 1.00 98.06 86 ALA A CA 1
ATOM 681 C C . ALA A 1 86 ? 1.992 -5.773 -17.747 1.00 98.06 86 ALA A C 1
ATOM 683 O O . ALA A 1 86 ? 1.738 -4.735 -18.357 1.00 98.06 86 ALA A O 1
ATOM 684 N N . GLU A 1 87 ? 1.439 -6.938 -18.089 1.00 98.00 87 GLU A N 1
ATOM 685 C CA . GLU A 1 87 ? 0.530 -7.079 -19.226 1.00 98.00 87 GLU A CA 1
ATOM 686 C C . GLU A 1 87 ? -0.739 -6.227 -19.082 1.00 98.00 87 GLU A C 1
ATOM 688 O O . GLU A 1 87 ? -1.211 -5.621 -20.048 1.00 98.00 87 GLU A O 1
ATOM 693 N N . ALA A 1 88 ? -1.319 -6.165 -17.878 1.00 98.00 88 ALA A N 1
ATOM 694 C CA . ALA A 1 88 ? -2.498 -5.346 -17.623 1.00 98.00 88 ALA A CA 1
ATOM 695 C C . ALA A 1 88 ? -2.218 -3.851 -17.826 1.00 98.00 88 ALA A C 1
ATOM 697 O O . ALA A 1 88 ? -3.081 -3.146 -18.351 1.00 98.00 88 ALA A O 1
ATOM 698 N N . TYR A 1 89 ? -1.032 -3.371 -17.448 1.00 97.62 89 TYR A N 1
ATOM 699 C CA . TYR A 1 89 ? -0.605 -1.990 -17.676 1.00 97.62 89 TYR A CA 1
ATOM 700 C C . TYR A 1 8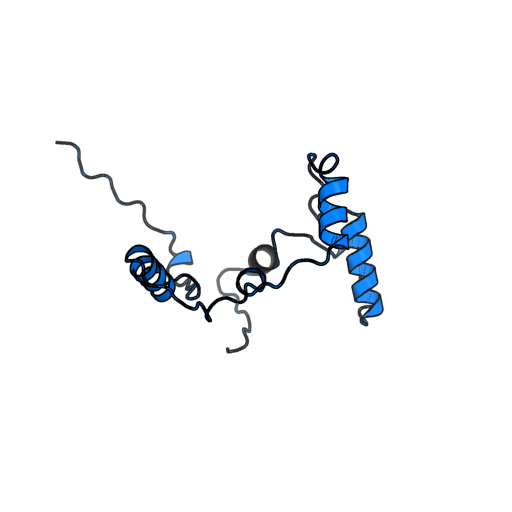9 ? -0.240 -1.725 -19.142 1.00 97.62 89 TYR A C 1
ATOM 702 O O . TYR A 1 89 ? -0.625 -0.680 -19.671 1.00 97.62 89 TYR A O 1
ATOM 710 N N . ALA A 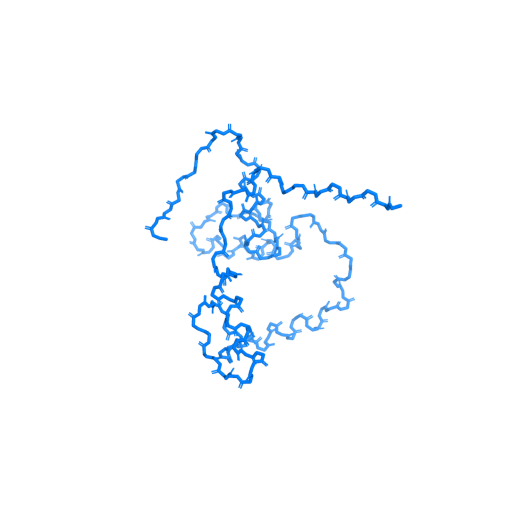1 90 ? 0.382 -2.682 -19.836 1.00 96.62 90 ALA A N 1
ATOM 711 C CA . ALA A 1 90 ? 0.629 -2.593 -21.275 1.00 96.62 90 ALA A CA 1
ATOM 712 C C . ALA A 1 90 ? -0.678 -2.392 -22.056 1.00 96.62 90 ALA A C 1
ATOM 714 O O . ALA A 1 90 ? -0.797 -1.457 -22.849 1.00 96.62 90 ALA A O 1
ATOM 715 N N . ARG A 1 91 ? -1.721 -3.173 -21.733 1.00 97.19 91 ARG A N 1
ATOM 716 C CA . ARG A 1 91 ? -3.072 -3.009 -22.306 1.00 97.19 91 ARG A CA 1
ATOM 717 C C . ARG A 1 91 ? -3.737 -1.668 -21.967 1.00 97.19 91 ARG A C 1
ATOM 719 O O . ARG A 1 91 ? -4.678 -1.275 -22.648 1.00 97.19 91 ARG A O 1
ATOM 726 N N . ARG A 1 92 ? -3.280 -0.972 -20.922 1.00 96.88 92 ARG A N 1
ATOM 727 C CA . ARG A 1 92 ? -3.789 0.341 -20.480 1.00 96.88 92 ARG A CA 1
ATOM 728 C C . ARG A 1 92 ? -2.970 1.521 -21.015 1.00 96.88 92 ARG A C 1
ATOM 730 O O . ARG A 1 92 ? -3.194 2.645 -20.579 1.00 96.88 92 ARG A O 1
ATOM 737 N N . GLY A 1 93 ? -2.052 1.282 -21.954 1.00 96.50 93 GLY A N 1
ATOM 738 C CA . GLY A 1 93 ? -1.274 2.336 -22.612 1.00 96.50 93 GLY A CA 1
ATOM 739 C C . GLY A 1 93 ? 0.114 2.582 -22.018 1.00 96.50 93 GLY A C 1
ATOM 740 O O . GLY A 1 93 ? 0.706 3.617 -22.306 1.00 96.50 93 GLY A O 1
ATOM 741 N N . ALA A 1 94 ? 0.649 1.653 -21.221 1.00 95.44 94 ALA A N 1
ATOM 742 C CA . ALA A 1 94 ? 2.041 1.677 -20.765 1.00 95.44 94 ALA A CA 1
ATOM 743 C C . ALA A 1 94 ? 2.860 0.581 -21.481 1.00 95.44 94 ALA A C 1
ATOM 745 O O . ALA A 1 94 ? 3.119 -0.461 -20.879 1.00 95.44 94 ALA A O 1
ATOM 746 N N . PRO A 1 95 ? 3.243 0.763 -22.762 1.00 91.50 95 PRO A N 1
ATOM 747 C CA . PRO A 1 95 ? 3.847 -0.298 -23.581 1.00 91.50 95 PRO A CA 1
ATOM 748 C C . PRO A 1 95 ? 5.174 -0.834 -23.022 1.00 91.50 95 PRO A C 1
ATOM 750 O O . PRO A 1 95 ? 5.497 -1.994 -23.248 1.00 91.50 95 PRO A O 1
ATOM 753 N N . ASP A 1 96 ? 5.893 -0.028 -22.237 1.00 93.56 96 ASP A N 1
ATOM 754 C CA . ASP A 1 96 ? 7.161 -0.407 -21.597 1.00 93.56 96 ASP A CA 1
ATOM 755 C C . ASP A 1 96 ? 6.979 -1.060 -20.211 1.00 93.56 96 ASP A C 1
ATOM 757 O O . ASP A 1 96 ? 7.932 -1.168 -19.428 1.00 93.56 96 ASP A O 1
ATOM 761 N N . ALA A 1 97 ? 5.750 -1.449 -19.853 1.00 95.25 97 ALA A N 1
ATOM 762 C CA . ALA A 1 97 ? 5.486 -2.189 -18.629 1.00 95.25 97 ALA A CA 1
ATOM 763 C C . ALA A 1 97 ? 6.160 -3.569 -18.702 1.00 95.25 97 ALA A C 1
ATOM 765 O O . ALA A 1 97 ? 5.832 -4.397 -19.548 1.00 95.25 97 ALA A O 1
ATOM 766 N N . HIS A 1 98 ? 7.098 -3.820 -17.788 1.00 97.38 98 HIS A N 1
ATOM 767 C CA . HIS A 1 98 ? 7.860 -5.065 -17.709 1.00 97.38 98 HIS A CA 1
ATOM 768 C C . HIS A 1 98 ? 7.809 -5.627 -16.288 1.00 97.38 98 HIS A C 1
ATOM 770 O O . HIS A 1 98 ? 7.851 -4.862 -15.322 1.00 97.38 98 HIS A O 1
ATOM 776 N N . ALA A 1 99 ? 7.766 -6.954 -16.149 1.00 97.38 99 ALA A N 1
ATOM 777 C CA . ALA A 1 99 ? 7.636 -7.628 -14.854 1.00 97.38 99 ALA A CA 1
ATOM 778 C C . ALA A 1 99 ? 8.770 -7.281 -13.868 1.00 97.38 99 ALA A C 1
ATOM 780 O O . ALA A 1 99 ? 8.550 -7.250 -12.658 1.00 97.38 99 ALA A O 1
ATOM 781 N N . ASP A 1 100 ? 9.968 -6.965 -14.366 1.00 96.69 100 ASP A N 1
ATOM 782 C CA . ASP A 1 100 ? 11.119 -6.561 -13.534 1.00 96.69 100 ASP A CA 1
ATOM 783 C C . ASP A 1 100 ? 10.966 -5.169 -12.907 1.00 96.69 100 ASP A C 1
ATOM 785 O O . ASP A 1 100 ? 11.681 -4.825 -11.966 1.00 96.69 100 ASP A O 1
ATOM 789 N N . ARG A 1 101 ? 10.018 -4.367 -13.408 1.00 94.88 101 ARG A N 1
ATOM 790 C CA . ARG A 1 101 ? 9.667 -3.041 -12.879 1.00 94.88 101 ARG A CA 1
ATOM 791 C C . ARG A 1 101 ? 8.458 -3.085 -11.940 1.00 94.88 101 ARG A C 1
ATOM 793 O O . ARG A 1 101 ? 8.002 -2.036 -11.493 1.00 94.88 101 ARG A O 1
ATOM 800 N N . VAL A 1 102 ? 7.927 -4.273 -11.646 1.00 97.06 102 VAL A N 1
ATOM 801 C CA . VAL A 1 102 ? 6.764 -4.459 -10.772 1.00 97.06 102 VAL A CA 1
ATOM 802 C C . VAL A 1 102 ? 7.216 -4.984 -9.415 1.00 97.06 102 VAL A C 1
ATOM 804 O O . VAL A 1 102 ? 7.893 -6.004 -9.326 1.00 97.06 102 VAL A O 1
ATOM 807 N N . PHE A 1 103 ? 6.785 -4.305 -8.354 1.00 97.50 103 PHE A N 1
ATOM 808 C CA . PHE A 1 103 ? 6.984 -4.725 -6.971 1.00 97.50 103 PHE A CA 1
ATOM 809 C C . PHE A 1 103 ? 5.621 -4.975 -6.325 1.00 97.50 103 PHE A C 1
ATOM 811 O O . PHE A 1 103 ? 4.748 -4.107 -6.347 1.00 97.50 103 PHE A O 1
ATOM 818 N N . LEU A 1 104 ? 5.438 -6.162 -5.752 1.00 97.62 104 LEU A N 1
ATOM 819 C CA . LEU A 1 104 ? 4.310 -6.467 -4.879 1.00 97.62 104 LEU A CA 1
ATOM 820 C C . LEU A 1 104 ? 4.678 -6.094 -3.445 1.00 97.62 104 LEU A C 1
ATOM 822 O O . LEU A 1 104 ? 5.766 -6.423 -2.979 1.00 97.62 104 LEU A O 1
ATOM 826 N N . GLY A 1 105 ? 3.748 -5.449 -2.749 1.00 96.44 105 GLY A N 1
ATOM 827 C CA . GLY A 1 105 ? 3.883 -5.103 -1.339 1.00 96.44 105 GLY A CA 1
ATOM 828 C C . GLY A 1 105 ? 2.595 -5.356 -0.566 1.00 96.44 105 GLY A C 1
ATOM 829 O O . GLY A 1 105 ? 1.545 -5.678 -1.131 1.00 96.44 105 GLY A O 1
ATOM 830 N N . ASN A 1 106 ? 2.676 -5.161 0.741 1.00 96.69 106 ASN A N 1
ATOM 831 C CA . ASN A 1 106 ? 1.615 -5.259 1.731 1.00 96.69 106 ASN A CA 1
ATOM 832 C C . ASN A 1 106 ? 0.672 -4.050 1.635 1.00 96.69 106 ASN A C 1
ATOM 834 O O . ASN A 1 106 ? 0.553 -3.224 2.544 1.00 96.69 106 ASN A O 1
ATOM 838 N N . GLY A 1 107 ? 0.001 -3.940 0.490 1.00 96.06 107 GLY A N 1
ATOM 839 C CA . GLY A 1 107 ? -0.782 -2.773 0.113 1.00 96.06 107 GLY A CA 1
ATOM 840 C C . GLY A 1 107 ? 0.083 -1.593 -0.339 1.00 96.06 107 GLY A C 1
ATOM 841 O O . GLY A 1 107 ? 1.289 -1.523 -0.112 1.00 96.06 107 GLY A O 1
ATOM 842 N N . VAL A 1 108 ? -0.564 -0.621 -0.984 1.00 97.19 108 VAL A N 1
ATOM 843 C CA . VAL A 1 108 ? 0.116 0.543 -1.580 1.00 97.19 108 VAL A CA 1
ATOM 844 C C . VAL A 1 108 ? 0.833 1.400 -0.527 1.00 97.19 108 VAL A C 1
ATOM 846 O O . VAL A 1 108 ? 1.845 2.021 -0.831 1.00 97.19 108 VAL A O 1
ATOM 849 N N . SER A 1 109 ? 0.359 1.405 0.724 1.00 95.25 109 SER A N 1
ATOM 850 C CA . SER A 1 109 ? 0.967 2.182 1.812 1.00 95.25 109 SER A CA 1
ATOM 851 C C . SER A 1 109 ? 2.426 1.809 2.089 1.00 95.25 109 SER A C 1
ATOM 853 O O . SER A 1 109 ? 3.228 2.704 2.337 1.00 95.25 109 SER A O 1
ATOM 855 N N . GLU A 1 110 ? 2.784 0.522 2.019 1.00 96.88 110 GLU A N 1
ATOM 856 C CA . GLU A 1 110 ? 4.180 0.085 2.166 1.00 96.88 110 GLU A CA 1
ATOM 857 C C . GLU A 1 110 ? 5.034 0.578 0.995 1.00 96.88 110 GLU A C 1
ATOM 859 O O . GLU A 1 110 ? 6.125 1.105 1.195 1.00 96.88 110 GLU A O 1
ATOM 864 N N . LEU A 1 111 ? 4.517 0.455 -0.229 1.00 97.88 111 LEU A N 1
ATOM 865 C CA . LEU A 1 111 ? 5.252 0.825 -1.435 1.00 97.88 111 LEU A CA 1
ATOM 866 C C . LEU A 1 111 ? 5.479 2.340 -1.541 1.00 97.88 111 LEU A C 1
ATOM 868 O O . LEU A 1 111 ? 6.526 2.753 -2.036 1.00 97.88 111 LEU A O 1
ATOM 872 N N . ILE A 1 112 ? 4.550 3.168 -1.044 1.00 96.88 112 ILE A N 1
ATOM 873 C CA . ILE A 1 112 ? 4.741 4.626 -0.945 1.00 96.88 112 ILE A CA 1
ATOM 874 C C . ILE A 1 112 ? 5.908 4.940 -0.005 1.00 96.88 112 ILE A C 1
ATOM 876 O O . ILE A 1 112 ? 6.813 5.680 -0.384 1.00 96.88 112 ILE A O 1
ATOM 880 N N . ASP A 1 113 ? 5.916 4.359 1.198 1.00 94.38 113 ASP A N 1
ATOM 881 C CA . ASP A 1 113 ? 6.992 4.572 2.173 1.00 94.38 113 ASP A CA 1
ATOM 882 C C . ASP A 1 113 ? 8.347 4.099 1.631 1.00 94.38 113 ASP A C 1
ATOM 884 O O . ASP A 1 113 ? 9.330 4.837 1.708 1.00 94.38 113 ASP A O 1
ATOM 888 N N . LEU A 1 114 ? 8.391 2.914 1.017 1.00 96.06 114 LEU A N 1
ATOM 889 C CA . LEU A 1 114 ? 9.605 2.375 0.407 1.00 96.06 114 LEU A CA 1
ATOM 890 C C . LEU A 1 114 ? 10.130 3.284 -0.712 1.00 96.06 114 LEU A C 1
ATOM 892 O O . LEU A 1 114 ? 11.322 3.584 -0.740 1.00 96.06 114 LEU A O 1
ATOM 896 N N . SER A 1 115 ? 9.248 3.756 -1.597 1.00 96.94 115 SER A N 1
ATOM 897 C CA . SER A 1 115 ? 9.626 4.612 -2.729 1.00 96.94 115 SER A CA 1
ATOM 898 C C . SER A 1 115 ? 10.176 5.959 -2.265 1.00 96.94 115 SER A C 1
ATOM 900 O O . SER A 1 115 ? 11.220 6.389 -2.747 1.00 96.94 115 SER A O 1
ATOM 902 N N . LEU A 1 116 ? 9.521 6.608 -1.295 1.00 96.31 116 LEU A N 1
ATOM 903 C CA . LEU A 1 116 ? 9.974 7.899 -0.768 1.00 96.31 116 LEU A CA 1
ATOM 904 C C . LEU A 1 116 ? 11.300 7.765 -0.011 1.00 96.31 116 LEU A C 1
ATOM 906 O O . LEU A 1 116 ? 12.194 8.585 -0.197 1.00 96.31 116 LEU A O 1
ATOM 910 N N . ARG A 1 117 ? 11.470 6.710 0.796 1.00 93.56 117 ARG A N 1
ATOM 911 C CA . ARG A 1 117 ? 12.731 6.459 1.516 1.00 93.56 117 ARG A CA 1
ATOM 912 C C . ARG A 1 117 ? 13.890 6.100 0.597 1.00 93.56 117 ARG A C 1
ATOM 914 O O . ARG A 1 117 ? 15.029 6.384 0.945 1.00 93.56 117 ARG A O 1
ATOM 921 N N . ALA A 1 118 ? 13.615 5.437 -0.522 1.00 96.31 118 ALA A N 1
ATOM 922 C CA . ALA A 1 118 ? 14.636 5.105 -1.507 1.00 96.31 118 ALA A CA 1
ATOM 923 C C . ALA A 1 118 ? 15.057 6.321 -2.347 1.00 96.31 118 ALA A C 1
ATOM 925 O O . ALA A 1 118 ? 16.171 6.333 -2.865 1.00 96.31 118 ALA A O 1
ATOM 926 N N . LEU A 1 119 ? 14.176 7.316 -2.497 1.00 97.25 119 LEU A N 1
ATOM 927 C CA . LEU A 1 119 ? 14.387 8.462 -3.380 1.00 97.25 119 LEU A CA 1
ATOM 928 C C . LEU A 1 119 ? 14.971 9.693 -2.671 1.00 97.25 119 LEU A C 1
ATOM 930 O O . LEU A 1 119 ? 15.808 10.370 -3.259 1.00 97.25 119 LEU A O 1
ATOM 934 N N . LEU A 1 120 ? 14.514 10.005 -1.454 1.00 97.00 120 LEU A N 1
ATOM 935 C CA . LEU A 1 120 ? 14.726 11.316 -0.829 1.00 97.00 120 LEU A CA 1
ATOM 936 C C . LEU A 1 120 ? 15.885 11.344 0.174 1.00 97.00 120 LEU A C 1
ATOM 938 O O . LEU A 1 120 ? 16.047 10.438 0.994 1.00 97.00 120 LEU A O 1
ATOM 942 N N . ASN A 1 121 ? 16.607 12.461 0.187 1.00 95.75 121 ASN A N 1
ATOM 943 C CA . ASN A 1 121 ? 17.552 12.868 1.222 1.00 95.75 121 ASN A CA 1
ATOM 944 C C . ASN A 1 121 ? 16.952 13.945 2.149 1.00 95.75 121 ASN A C 1
ATOM 946 O O . ASN A 1 121 ? 15.945 14.577 1.819 1.00 95.75 121 ASN A O 1
ATOM 950 N N . PRO A 1 122 ? 17.561 14.197 3.326 1.00 92.19 122 PRO A N 1
ATOM 951 C CA . PRO A 1 122 ? 17.175 15.326 4.167 1.00 92.19 122 PRO A CA 1
ATOM 952 C C . PRO A 1 122 ? 17.288 16.660 3.416 1.00 92.19 122 PRO A C 1
ATOM 954 O O . PRO A 1 122 ? 18.361 17.001 2.923 1.00 92.19 122 PRO A O 1
ATOM 957 N N . GLY A 1 123 ? 16.192 17.419 3.383 1.00 93.00 123 GLY A N 1
ATOM 958 C CA . GLY A 1 123 ? 16.096 18.697 2.671 1.00 93.00 123 GLY A CA 1
ATOM 959 C C . GLY A 1 123 ? 15.452 18.603 1.285 1.00 93.00 123 GLY A C 1
ATOM 960 O O . GLY A 1 123 ? 15.117 19.644 0.731 1.00 93.00 123 GLY A O 1
ATOM 961 N N . ASP A 1 124 ? 15.231 17.396 0.753 1.00 96.81 124 ASP A N 1
ATOM 962 C CA . ASP A 1 124 ? 14.488 17.219 -0.495 1.00 96.81 124 ASP A CA 1
ATOM 963 C C . ASP A 1 124 ? 12.991 17.498 -0.294 1.00 96.81 124 ASP A C 1
ATOM 965 O O . ASP A 1 124 ? 12.404 17.174 0.744 1.00 96.81 124 ASP A O 1
ATOM 969 N N . GLU A 1 125 ? 12.357 18.056 -1.324 1.00 95.88 125 GLU A N 1
ATOM 970 C CA . GLU A 1 125 ? 10.938 18.416 -1.326 1.00 95.88 125 GLU A CA 1
ATOM 971 C C . GLU A 1 125 ? 10.145 17.553 -2.318 1.00 95.88 125 GLU A C 1
ATOM 973 O O . GLU A 1 125 ? 10.622 17.206 -3.400 1.00 95.88 125 GLU A O 1
ATOM 978 N N . VAL A 1 126 ? 8.901 17.223 -1.961 1.00 96.12 126 VAL A N 1
ATOM 979 C CA . VAL A 1 126 ? 7.969 16.473 -2.815 1.00 96.12 126 VAL A CA 1
ATOM 980 C C . VAL A 1 126 ? 6.710 17.298 -3.033 1.00 96.12 126 VAL A C 1
ATOM 982 O O . VAL A 1 126 ? 6.078 17.742 -2.076 1.00 96.12 126 VAL A O 1
ATOM 985 N N . LEU A 1 127 ? 6.308 17.458 -4.295 1.00 97.19 127 LEU A N 1
ATOM 986 C CA . LEU A 1 127 ? 5.017 18.051 -4.632 1.00 97.19 127 LEU A CA 1
ATOM 987 C C . LEU A 1 127 ? 3.893 17.084 -4.248 1.00 97.19 127 LEU A C 1
ATOM 989 O O . LEU A 1 127 ? 3.762 16.005 -4.828 1.00 97.19 127 LEU A O 1
ATOM 993 N N . VAL A 1 128 ? 3.069 17.489 -3.284 1.00 95.00 128 VAL A N 1
ATOM 994 C CA . VAL A 1 128 ? 1.881 16.749 -2.850 1.00 95.00 128 VAL A CA 1
ATOM 995 C C . VAL A 1 128 ? 0.646 17.564 -3.244 1.00 95.00 128 VAL A C 1
ATOM 997 O O . VAL A 1 128 ? 0.580 18.748 -2.904 1.00 95.00 128 VAL A O 1
ATOM 1000 N N . PRO A 1 129 ? -0.322 16.986 -3.982 1.00 93.56 129 PRO A N 1
ATOM 1001 C CA . PRO A 1 129 ? -1.574 17.678 -4.256 1.00 93.56 129 PRO A CA 1
ATOM 1002 C C . PRO A 1 129 ? -2.313 17.952 -2.941 1.00 93.56 129 PRO A C 1
ATOM 1004 O 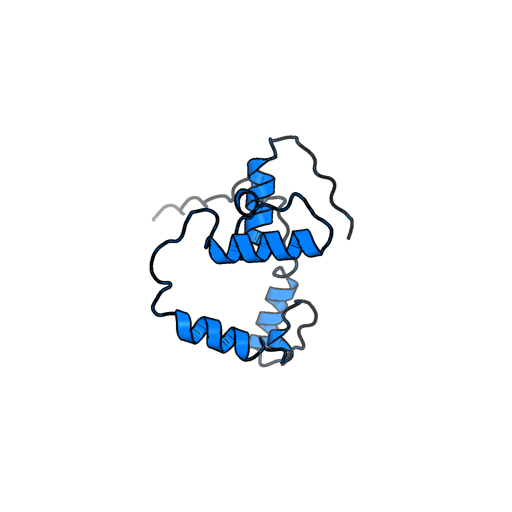O . PRO A 1 129 ? -2.196 17.194 -1.982 1.00 93.56 129 PRO A O 1
ATOM 1007 N N . SER A 1 130 ? -3.073 19.040 -2.898 1.00 90.31 130 SER A N 1
ATOM 1008 C CA . SER A 1 130 ? -3.938 19.360 -1.766 1.00 90.31 130 SER A CA 1
ATOM 1009 C C . SER A 1 130 ? -5.372 19.493 -2.270 1.00 90.31 130 SER A C 1
ATOM 1011 O O . SER A 1 130 ? -5.589 20.286 -3.197 1.00 90.31 130 SER A O 1
ATOM 1013 N N . PRO A 1 131 ? -6.356 18.770 -1.697 1.00 69.19 131 PRO A N 1
ATOM 1014 C CA . PRO A 1 131 ? -6.295 17.793 -0.591 1.00 69.19 131 PRO A CA 1
ATOM 1015 C C . PRO A 1 131 ? -5.891 16.360 -0.984 1.00 69.19 131 PRO A C 1
ATOM 1017 O O . PRO A 1 131 ? -6.108 15.966 -2.152 1.00 69.19 131 PRO A O 1
#

Sequence (131 aa):
MSSPAKPLPTRERLSEVRYEIRGELARRARELEAQGRRLIKLNIGNPGNFGFRAPEHLQRAIADDMGRTDPYTHQQGLPVAREAIAEAYARRGAPDAHADRVFLGNGVSELIDLSLRALLNPGDEVLVPSP

Foldseek 3Di:
DDDPDDDDDDDPVCVPDDDPLCPPVVVVVVVCVVVVDDDDDPSDPDVVVVVDDDPPVVVCVCVVCVVVPPDDDPQQDDQVVLQVVQVVVCVVVPVPRDSVPHRDDPDVVVVVVVVPVVPDDPPDDDDDDDD

Organism: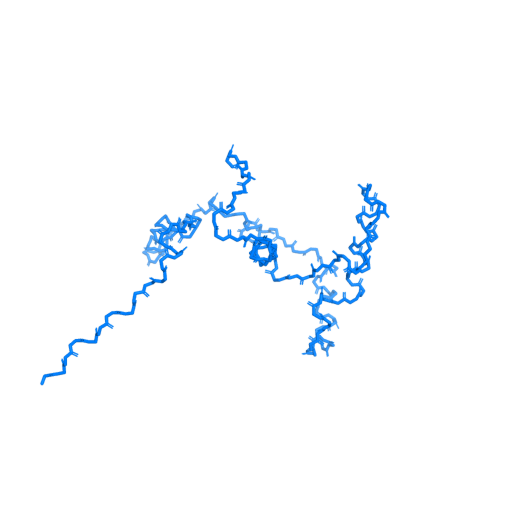 NCBI:txid83617